Protein AF-A0A971JIW9-F1 (afdb_monomer)

Secondary structure (DSSP, 8-state):
--SEEEEEE--SSS--EEEEEETTEEEEEEEETTTTEEEEEEEETTT-TT---GGGGSHHHHHHH-----TTSS--TT-GGGHHHHHHHHHHHHHHHHHTT-TT----

Foldseek 3Di:
DDQKDWDADPDDFDDAKIWMDGDQKIKIWGQDDVRPDTDIFIDRCVQQVPLDAPVCCDPVNCVVPVDDHDPRNHGCLPPPVCVVVNVVRVVVRLVVCVVVVPPPRDDD

Solvent-accessible surface area (backbone atoms only — not comparable to full-atom values): 6278 Å² total; per-residue (Å²): 134,79,71,64,49,81,49,79,47,80,69,98,56,56,42,37,41,40,34,35,34,49,82,53,35,36,39,35,40,39,27,34,69,72,56,76,43,75,48,69,39,27,34,49,40,81,81,22,72,80,67,38,38,68,74,58,64,34,66,73,49,21,68,74,68,70,54,79,72,54,94,79,30,24,63,40,56,86,39,76,93,39,45,68,62,48,52,55,49,53,53,50,42,53,51,51,33,60,75,66,65,42,92,81,54,84,83,128

pLDDT: mean 85.94, std 14.56, range [48.69, 98.25]

Nearest PDB structures (foldseek):
  6j9f-assembly1_J  TM=4.535E-01  e=4.897E-01  Xipdecavirus Xp10
  6j9e-assembly1_J  TM=4.521E-01  e=8.636E-01  Xipdecavirus Xp10
  2mc6-assembly1_A  TM=5.003E-01  e=1.840E+00  Xipdecavirus Xp10

Structure (mmCIF, N/CA/C/O backbone):
data_AF-A0A971JIW9-F1
#
_entry.id   AF-A0A971JIW9-F1
#
loop_
_atom_site.group_PDB
_atom_site.id
_atom_site.type_symbol
_atom_site.label_atom_id
_atom_site.label_alt_id
_atom_site.label_comp_id
_atom_site.label_asym_id
_atom_site.label_entity_id
_atom_site.label_seq_id
_atom_site.pdbx_PDB_ins_code
_atom_site.Cartn_x
_atom_site.Cartn_y
_atom_site.Cartn_z
_atom_site.occupancy
_atom_site.B_iso_or_equiv
_atom_site.auth_seq_id
_atom_site.auth_comp_id
_atom_site.auth_asym_id
_atom_site.auth_atom_id
_atom_site.pdbx_PDB_model_num
ATOM 1 N N . MET A 1 1 ? -17.913 -4.047 -14.312 1.00 49.56 1 MET A N 1
ATOM 2 C CA . MET A 1 1 ? -16.870 -3.543 -13.385 1.00 49.56 1 MET A CA 1
ATOM 3 C C . MET A 1 1 ? -15.517 -3.933 -13.976 1.00 49.56 1 MET A C 1
ATOM 5 O O . MET A 1 1 ? -15.452 -5.018 -14.537 1.00 49.56 1 MET A O 1
ATOM 9 N N . ARG A 1 2 ? -14.495 -3.063 -13.986 1.00 57.62 2 ARG A N 1
ATOM 10 C CA . ARG A 1 2 ? -13.184 -3.393 -14.593 1.00 57.62 2 ARG A CA 1
ATOM 11 C C . ARG A 1 2 ? -12.423 -4.374 -13.694 1.00 57.62 2 ARG A C 1
ATOM 13 O O . ARG A 1 2 ? -12.445 -4.198 -12.482 1.00 57.62 2 ARG A O 1
ATOM 20 N N . GLU A 1 3 ? -11.764 -5.369 -14.287 1.00 69.50 3 GLU A N 1
ATOM 21 C CA . GLU A 1 3 ? -10.970 -6.376 -13.560 1.00 69.50 3 GLU A CA 1
ATOM 22 C C . GLU A 1 3 ? -9.698 -5.773 -12.930 1.00 69.50 3 GLU A C 1
ATOM 24 O O . GLU A 1 3 ? -9.290 -6.184 -11.843 1.00 69.5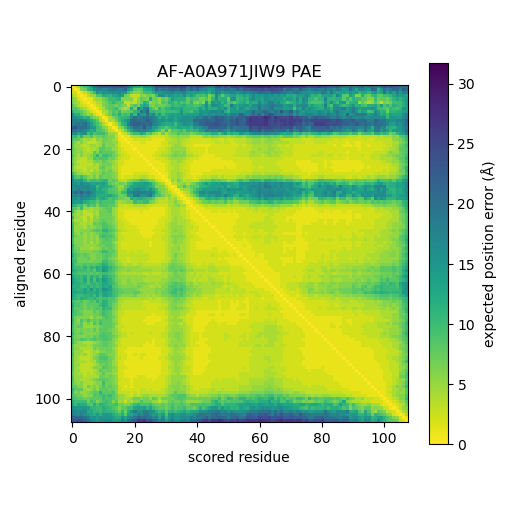0 3 GLU A O 1
ATOM 29 N N . VAL A 1 4 ? -9.113 -4.760 -13.586 1.00 71.88 4 VAL A N 1
ATOM 30 C CA . VAL A 1 4 ? -7.904 -4.046 -13.149 1.00 71.88 4 VAL A CA 1
ATOM 31 C C . VAL A 1 4 ? -8.113 -2.530 -13.224 1.00 71.88 4 VAL A C 1
ATOM 33 O O . VAL A 1 4 ? -8.724 -2.019 -14.169 1.00 71.88 4 VAL A O 1
ATOM 36 N N . LEU A 1 5 ? -7.601 -1.805 -12.226 1.00 80.31 5 LEU A N 1
ATOM 37 C CA . LEU A 1 5 ? -7.516 -0.341 -12.212 1.00 80.31 5 LEU A CA 1
ATOM 38 C C . LEU A 1 5 ? -6.052 0.089 -12.075 1.00 80.31 5 LEU A C 1
ATOM 40 O O . LEU A 1 5 ? -5.370 -0.397 -11.178 1.00 80.31 5 LEU A O 1
ATOM 44 N N . TYR A 1 6 ? -5.614 1.024 -12.920 1.00 74.94 6 TYR A N 1
ATOM 45 C CA . TYR A 1 6 ? -4.296 1.662 -12.864 1.00 74.94 6 TYR A CA 1
ATOM 46 C C . TYR A 1 6 ? -4.436 3.133 -12.460 1.00 74.94 6 TYR A C 1
ATOM 48 O O . TYR A 1 6 ? -5.288 3.841 -13.003 1.00 74.94 6 TYR A O 1
ATOM 56 N N . GLY A 1 7 ? -3.605 3.590 -11.524 1.00 73.25 7 GLY A N 1
ATOM 57 C CA . GLY A 1 7 ? -3.534 4.984 -11.096 1.00 73.25 7 GLY A CA 1
ATOM 58 C C . GLY A 1 7 ? -2.105 5.514 -11.148 1.00 73.25 7 GLY A C 1
ATOM 59 O O . GLY A 1 7 ? -1.163 4.844 -10.728 1.00 73.25 7 GLY A O 1
ATOM 60 N N . ALA A 1 8 ? -1.949 6.737 -11.647 1.00 68.50 8 ALA A N 1
ATOM 61 C CA . ALA A 1 8 ? -0.674 7.433 -11.723 1.00 68.50 8 ALA A CA 1
ATOM 62 C C . ALA A 1 8 ? -0.829 8.859 -11.190 1.00 68.50 8 ALA A C 1
ATOM 64 O O . ALA A 1 8 ? -1.724 9.589 -11.612 1.00 68.50 8 ALA A O 1
ATOM 65 N N . TYR A 1 9 ? 0.058 9.261 -10.282 1.00 69.31 9 TYR A N 1
ATOM 66 C CA . TYR A 1 9 ? 0.161 10.637 -9.803 1.00 69.31 9 TYR A CA 1
ATOM 67 C C . TYR A 1 9 ? 1.612 11.113 -9.880 1.00 69.31 9 TYR A C 1
ATOM 69 O O . TYR A 1 9 ? 2.518 10.394 -9.464 1.00 69.31 9 TYR A O 1
ATOM 77 N N . CYS A 1 10 ? 1.836 12.318 -10.405 1.00 57.81 10 CYS A N 1
ATOM 78 C CA . CYS A 1 10 ? 3.154 12.938 -10.559 1.00 57.81 10 CYS A CA 1
ATOM 79 C C . CYS A 1 10 ? 3.072 14.405 -10.104 1.00 57.81 10 CYS A C 1
ATOM 81 O O . CYS A 1 10 ? 2.606 15.249 -10.864 1.00 57.81 10 CYS A O 1
ATOM 83 N N . GLY A 1 11 ? 3.502 14.713 -8.877 1.00 48.69 11 GLY A N 1
ATOM 84 C CA . GLY A 1 11 ? 3.535 16.081 -8.348 1.00 48.69 11 GLY A CA 1
ATOM 85 C C . GLY A 1 11 ? 4.960 16.541 -8.027 1.00 48.69 11 GLY A C 1
ATOM 86 O O . GLY A 1 11 ? 5.693 15.819 -7.363 1.00 48.69 11 GLY A O 1
ATOM 87 N N . GLY A 1 12 ? 5.329 17.750 -8.468 1.00 58.47 12 GLY A N 1
ATOM 88 C CA . GLY A 1 12 ? 6.546 18.471 -8.062 1.00 58.47 12 GLY A CA 1
ATOM 89 C C . GLY A 1 12 ? 7.860 17.886 -8.592 1.00 58.47 12 GLY A C 1
ATOM 90 O O . GLY A 1 12 ? 8.294 18.214 -9.695 1.00 58.47 12 GLY A O 1
ATOM 91 N N . THR A 1 13 ? 8.509 17.048 -7.789 1.00 49.09 13 THR A N 1
ATOM 92 C CA . THR A 1 13 ? 9.792 16.398 -8.078 1.00 49.09 13 THR A CA 1
ATOM 93 C C . THR A 1 13 ? 9.549 14.943 -8.473 1.00 49.09 13 THR A C 1
ATOM 95 O O . THR A 1 13 ? 8.965 14.168 -7.727 1.00 49.09 13 THR A O 1
ATOM 98 N N . LYS A 1 14 ? 9.966 14.566 -9.682 1.00 53.50 14 LYS A N 1
ATOM 99 C CA . LYS A 1 14 ? 9.853 13.193 -10.213 1.00 53.50 14 LYS A CA 1
ATOM 100 C C . LYS A 1 14 ? 10.670 12.203 -9.348 1.00 53.50 14 LYS A C 1
ATOM 102 O O . LYS A 1 14 ? 11.680 12.638 -8.795 1.00 53.50 14 LYS A O 1
ATOM 107 N N . PRO A 1 15 ? 10.359 10.889 -9.306 1.00 62.00 15 PRO A N 1
ATOM 108 C CA . PRO A 1 15 ? 9.196 10.185 -9.859 1.00 62.00 15 PRO A CA 1
ATOM 109 C C . PRO A 1 15 ? 7.975 10.260 -8.919 1.00 62.00 15 PRO A C 1
ATOM 111 O O . PRO A 1 15 ? 7.980 10.982 -7.926 1.00 62.00 15 PRO A O 1
ATOM 114 N N . GLY A 1 16 ? 6.874 9.610 -9.295 1.00 74.25 16 GLY A N 1
ATOM 115 C CA . GLY A 1 16 ? 5.569 9.770 -8.650 1.00 74.25 16 GLY A CA 1
ATOM 116 C C . GLY A 1 16 ? 5.050 8.525 -7.930 1.00 74.25 16 GLY A C 1
ATOM 117 O O . GLY A 1 16 ? 5.783 7.603 -7.588 1.00 74.25 16 GLY A O 1
ATOM 118 N N . MET A 1 17 ? 3.736 8.495 -7.726 1.00 84.81 17 MET A N 1
ATOM 119 C CA . MET A 1 17 ? 3.017 7.339 -7.199 1.00 84.81 17 MET A CA 1
ATOM 120 C C . MET A 1 17 ? 2.417 6.541 -8.357 1.00 84.81 17 MET A C 1
ATOM 122 O O . MET A 1 17 ? 1.873 7.122 -9.308 1.00 84.81 17 MET A O 1
ATOM 126 N N . ARG A 1 18 ? 2.498 5.215 -8.270 1.00 89.19 18 ARG A N 1
ATOM 127 C CA . ARG A 1 18 ? 1.853 4.271 -9.182 1.00 89.19 18 ARG A CA 1
ATOM 128 C C . ARG A 1 18 ? 1.085 3.236 -8.397 1.00 89.19 18 ARG A C 1
ATOM 130 O O . ARG A 1 18 ? 1.566 2.764 -7.374 1.00 89.19 18 ARG A O 1
ATOM 137 N N . CYS A 1 19 ? -0.100 2.877 -8.864 1.00 92.88 19 CYS A N 1
ATOM 138 C CA . CYS A 1 19 ? -0.870 1.831 -8.222 1.00 92.88 19 CYS A CA 1
ATOM 139 C C . CYS A 1 19 ? -1.603 0.957 -9.226 1.00 92.88 19 CYS A C 1
ATOM 141 O O . CYS A 1 19 ? -2.030 1.409 -10.290 1.00 92.88 19 CYS A O 1
ATOM 143 N N . VAL A 1 20 ? -1.776 -0.299 -8.831 1.00 95.19 20 VAL A N 1
ATOM 144 C CA . VAL A 1 20 ? -2.697 -1.232 -9.467 1.00 95.19 20 VAL A CA 1
ATOM 145 C C . VAL A 1 20 ? -3.628 -1.811 -8.424 1.00 95.19 20 VAL A C 1
ATOM 147 O O . VAL A 1 20 ? -3.245 -2.050 -7.279 1.00 95.19 20 VAL A O 1
ATOM 150 N N . LYS A 1 21 ? -4.860 -2.066 -8.841 1.00 95.00 21 LYS A N 1
ATOM 151 C CA . LYS A 1 21 ? -5.825 -2.855 -8.084 1.00 95.00 21 LYS A CA 1
ATOM 152 C C . LYS A 1 21 ? -6.300 -4.012 -8.949 1.00 95.00 21 LYS A C 1
ATOM 154 O O . LYS A 1 21 ? -6.697 -3.776 -10.089 1.00 95.00 21 LYS A O 1
ATOM 159 N N . ARG A 1 22 ? -6.319 -5.222 -8.386 1.00 94.31 22 ARG A N 1
ATOM 160 C CA . ARG A 1 22 ? -6.919 -6.420 -8.988 1.00 94.31 22 ARG A CA 1
ATOM 161 C C . ARG A 1 22 ? -7.657 -7.219 -7.917 1.00 94.31 22 ARG A C 1
ATOM 163 O O . ARG A 1 22 ? -7.064 -7.618 -6.917 1.00 94.31 22 ARG A O 1
ATOM 170 N N . GLY A 1 23 ? -8.951 -7.452 -8.132 1.00 94.88 23 GLY A N 1
ATOM 171 C CA . GLY A 1 23 ? -9.821 -8.047 -7.114 1.00 94.88 23 GLY A CA 1
ATOM 172 C C . GLY A 1 23 ? -9.807 -7.231 -5.816 1.00 94.88 23 GLY A C 1
ATOM 173 O O . GLY A 1 23 ? -9.951 -6.004 -5.846 1.00 94.88 23 GLY A O 1
ATOM 174 N N . ASP A 1 24 ? -9.591 -7.918 -4.696 1.00 97.00 24 ASP A N 1
ATOM 175 C CA . ASP A 1 24 ? -9.492 -7.304 -3.369 1.00 97.00 24 ASP A CA 1
ATOM 176 C C . ASP A 1 24 ? -8.130 -6.660 -3.110 1.00 97.00 24 ASP A C 1
ATOM 178 O O . ASP A 1 24 ? -7.980 -5.942 -2.132 1.00 97.00 24 ASP A O 1
ATOM 182 N N . TRP A 1 25 ? -7.127 -6.875 -3.957 1.00 98.00 25 TRP A N 1
ATOM 183 C CA . TRP A 1 25 ? -5.774 -6.430 -3.658 1.00 98.00 25 TRP A CA 1
ATOM 184 C C . TRP A 1 25 ? -5.410 -5.138 -4.368 1.00 98.00 25 TRP A C 1
ATOM 186 O O . TRP A 1 25 ? -5.741 -4.926 -5.539 1.00 98.00 25 TRP A O 1
ATOM 196 N N . LYS A 1 26 ? -4.673 -4.288 -3.656 1.00 97.44 26 LYS A N 1
ATOM 197 C CA . LYS A 1 26 ? -4.105 -3.048 -4.177 1.00 97.44 26 LYS A CA 1
ATOM 198 C C . LYS A 1 26 ? -2.626 -2.966 -3.832 1.00 97.44 26 LYS A C 1
ATOM 200 O O . LYS A 1 26 ? -2.256 -3.119 -2.671 1.00 97.44 26 LYS A O 1
ATOM 205 N N . LEU A 1 27 ? -1.812 -2.679 -4.841 1.00 97.25 27 LEU A N 1
ATOM 206 C CA . LEU A 1 27 ? -0.395 -2.368 -4.705 1.00 97.25 27 LEU A CA 1
ATOM 207 C C . LEU A 1 27 ? -0.182 -0.891 -5.030 1.00 97.25 27 LEU A C 1
ATOM 209 O O . LEU A 1 27 ? -0.699 -0.398 -6.035 1.00 97.25 27 LEU A O 1
ATOM 213 N N . ILE A 1 28 ? 0.601 -0.202 -4.208 1.00 94.31 28 ILE A N 1
ATOM 214 C CA . ILE A 1 28 ? 1.046 1.168 -4.450 1.00 94.31 28 ILE A CA 1
ATOM 215 C C . ILE A 1 28 ? 2.569 1.196 -4.363 1.00 94.31 28 ILE A C 1
ATOM 217 O O . ILE A 1 28 ? 3.146 0.757 -3.372 1.00 94.31 28 ILE A O 1
ATOM 221 N N . GLN A 1 29 ? 3.219 1.728 -5.390 1.00 91.44 29 GLN A N 1
ATOM 222 C CA . GLN A 1 29 ? 4.639 2.036 -5.380 1.00 91.44 29 GLN A CA 1
ATOM 223 C C . GLN A 1 29 ? 4.830 3.547 -5.378 1.00 91.44 29 GLN A C 1
ATOM 225 O O . GLN A 1 29 ? 4.262 4.277 -6.196 1.00 91.44 29 GLN A O 1
ATOM 230 N N . TYR A 1 30 ? 5.640 3.999 -4.433 1.00 86.38 30 TYR A N 1
ATOM 231 C CA . TYR A 1 30 ? 6.118 5.363 -4.330 1.00 86.38 30 TYR A CA 1
ATOM 232 C C . TYR A 1 30 ? 7.570 5.355 -4.750 1.00 86.38 30 TYR A C 1
ATOM 234 O O . TYR A 1 30 ? 8.381 4.634 -4.167 1.00 86.38 30 TYR A O 1
ATOM 242 N N . ASP A 1 31 ? 7.877 6.171 -5.738 1.00 76.62 31 ASP A N 1
ATOM 243 C CA . ASP A 1 31 ? 9.234 6.410 -6.181 1.00 76.62 31 ASP A CA 1
ATOM 244 C C . ASP A 1 31 ? 9.413 7.919 -6.122 1.00 76.62 31 ASP A C 1
ATOM 246 O O . ASP A 1 31 ? 9.079 8.598 -7.075 1.00 76.62 31 ASP A O 1
ATOM 250 N N . VAL A 1 32 ? 9.772 8.468 -4.961 1.00 68.06 32 VAL A N 1
ATOM 251 C CA . VAL A 1 32 ? 9.816 9.926 -4.729 1.00 68.06 32 VAL A CA 1
ATOM 252 C C . VAL A 1 32 ? 11.255 10.395 -4.531 1.00 68.06 32 VAL A C 1
ATOM 254 O O . VAL A 1 32 ? 12.146 9.588 -4.260 1.00 68.06 32 VAL A O 1
ATOM 257 N N . LEU A 1 33 ? 11.489 11.707 -4.670 1.00 60.03 33 LEU A N 1
ATOM 258 C CA . LEU A 1 33 ? 12.808 12.339 -4.505 1.00 60.03 33 LEU A CA 1
ATOM 259 C C . LEU A 1 33 ? 13.866 11.779 -5.478 1.00 60.03 33 LEU A C 1
ATOM 261 O O . LEU A 1 33 ? 14.896 11.263 -5.044 1.00 60.03 33 LEU A O 1
ATOM 265 N N . GLU A 1 34 ? 13.598 11.824 -6.787 1.00 62.47 34 GLU A N 1
ATOM 266 C CA . GLU A 1 34 ? 14.517 11.327 -7.832 1.00 62.47 34 GLU A CA 1
ATOM 267 C C . GLU A 1 34 ? 14.910 9.846 -7.662 1.00 62.47 34 GLU A C 1
ATOM 269 O O . GLU A 1 34 ? 15.960 9.392 -8.106 1.00 62.47 34 GLU A O 1
ATOM 274 N N . GLY A 1 35 ? 14.034 9.075 -7.015 1.00 61.00 35 GLY A N 1
ATOM 275 C CA . GLY A 1 35 ? 14.189 7.646 -6.779 1.00 61.00 35 GLY A CA 1
ATOM 276 C C . GLY A 1 35 ? 15.053 7.256 -5.589 1.00 61.00 35 GLY A C 1
ATOM 277 O O . GLY A 1 35 ? 15.371 6.078 -5.416 1.00 61.00 35 GLY A O 1
ATOM 278 N N . SER A 1 36 ? 15.383 8.223 -4.732 1.00 62.53 36 SER A N 1
ATOM 279 C CA . SER A 1 36 ? 16.043 7.967 -3.449 1.00 62.53 36 SER A CA 1
ATOM 280 C C . SER A 1 36 ? 15.125 7.297 -2.422 1.00 62.53 36 SER A C 1
ATOM 282 O O . SER A 1 36 ? 15.608 6.594 -1.534 1.00 62.53 36 SER A O 1
ATOM 284 N N . VAL A 1 37 ? 13.802 7.453 -2.550 1.00 70.00 37 VAL A N 1
ATOM 285 C CA . VAL A 1 37 ? 12.830 6.787 -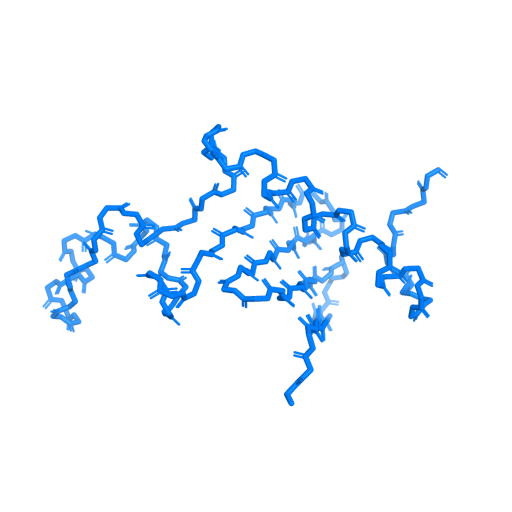1.679 1.00 70.00 37 VAL A CA 1
ATOM 286 C C . VAL A 1 37 ? 11.920 5.899 -2.511 1.00 70.00 37 VAL A C 1
ATOM 288 O O . VAL A 1 37 ? 11.011 6.375 -3.188 1.00 70.00 37 VAL A O 1
ATOM 291 N N . ARG A 1 38 ? 12.144 4.587 -2.384 1.00 82.06 38 ARG A N 1
ATOM 292 C CA . ARG A 1 38 ? 11.269 3.541 -2.914 1.00 82.06 38 ARG A CA 1
ATOM 293 C C . ARG A 1 38 ? 10.489 2.906 -1.778 1.00 82.06 38 ARG A C 1
ATOM 295 O O . ARG A 1 38 ? 11.073 2.308 -0.874 1.00 82.06 38 ARG A O 1
ATOM 302 N N . ARG A 1 39 ? 9.166 3.037 -1.812 1.00 89.38 39 ARG A N 1
ATOM 303 C CA . ARG A 1 39 ? 8.268 2.380 -0.855 1.00 89.38 39 ARG A CA 1
ATOM 304 C C . ARG A 1 39 ? 7.205 1.605 -1.603 1.00 89.38 39 ARG A C 1
ATOM 306 O O . ARG A 1 39 ? 6.625 2.110 -2.558 1.00 89.38 39 ARG A O 1
ATOM 313 N N . THR A 1 40 ? 6.942 0.397 -1.127 1.00 93.56 40 THR A N 1
ATOM 314 C CA . THR A 1 40 ? 5.849 -0.435 -1.617 1.00 93.56 40 THR A CA 1
ATOM 315 C C . THR A 1 40 ? 4.824 -0.577 -0.508 1.00 93.56 40 THR A C 1
ATOM 317 O O . THR A 1 40 ? 5.178 -0.822 0.647 1.00 93.56 40 THR A O 1
ATOM 320 N N . GLN A 1 41 ? 3.560 -0.400 -0.864 1.00 96.69 41 GLN A N 1
ATOM 321 C CA . GLN A 1 41 ? 2.430 -0.685 -0.003 1.00 96.69 41 GLN A CA 1
ATOM 322 C C . GLN A 1 41 ? 1.534 -1.732 -0.654 1.00 96.69 41 GLN A C 1
ATOM 324 O O . GLN A 1 41 ? 1.269 -1.664 -1.856 1.00 96.69 41 GLN A O 1
ATOM 329 N N . LEU A 1 42 ? 1.076 -2.692 0.143 1.00 98.06 42 LEU A N 1
ATOM 330 C CA . LEU A 1 42 ? 0.164 -3.748 -0.275 1.00 98.06 42 LEU A CA 1
ATOM 331 C C . LEU A 1 42 ? -1.003 -3.819 0.705 1.00 98.06 42 LEU A C 1
ATOM 333 O O . LEU A 1 42 ? -0.790 -3.949 1.910 1.00 98.06 42 LEU A O 1
ATOM 337 N N . PHE A 1 43 ? -2.223 -3.784 0.176 1.00 98.25 43 PHE A N 1
ATOM 338 C CA . PHE A 1 43 ? -3.447 -3.849 0.968 1.00 98.25 43 PHE A CA 1
ATOM 339 C C . PHE A 1 43 ? -4.417 -4.882 0.406 1.00 98.25 43 PHE A C 1
ATOM 341 O O . PHE A 1 43 ? -4.644 -4.941 -0.805 1.00 98.25 43 PHE A O 1
ATOM 348 N N . ASN A 1 44 ? -5.045 -5.636 1.306 1.00 97.62 44 ASN A N 1
ATOM 349 C CA . ASN A 1 44 ? -6.276 -6.358 1.023 1.00 97.62 44 ASN A CA 1
ATOM 350 C C . ASN A 1 44 ? -7.456 -5.437 1.349 1.00 97.62 44 ASN A C 1
ATOM 352 O O . ASN A 1 44 ? -7.747 -5.203 2.512 1.00 97.62 44 ASN A O 1
ATOM 356 N N . LEU A 1 45 ? -8.136 -4.903 0.344 1.00 96.81 45 LEU A N 1
ATOM 357 C CA . LEU A 1 45 ? -9.229 -3.940 0.482 1.00 96.81 45 LEU A CA 1
ATOM 358 C C . LEU A 1 45 ? -10.523 -4.547 1.037 1.00 96.81 45 LEU A C 1
ATOM 360 O O . LEU A 1 45 ? -11.376 -3.797 1.505 1.00 96.81 45 LEU A O 1
ATOM 364 N N . ARG A 1 46 ? -10.695 -5.876 1.001 1.00 96.62 46 ARG A N 1
ATOM 365 C CA . ARG A 1 46 ? -11.830 -6.536 1.669 1.00 96.62 46 ARG A CA 1
ATOM 366 C C . ARG A 1 46 ? -11.664 -6.494 3.186 1.00 96.62 46 ARG A C 1
ATOM 368 O O . ARG A 1 46 ? -12.647 -6.348 3.904 1.00 96.62 46 ARG A O 1
ATOM 375 N N . GLU A 1 47 ? -10.428 -6.608 3.660 1.00 96.56 47 GLU A N 1
ATOM 376 C CA . GLU A 1 47 ? -10.096 -6.668 5.088 1.00 96.56 47 GLU A CA 1
ATOM 377 C C . GLU A 1 47 ? -9.627 -5.312 5.639 1.00 96.56 47 GLU A C 1
ATOM 379 O O . GLU A 1 47 ? -9.906 -4.967 6.783 1.00 96.56 47 GLU A O 1
ATOM 384 N N . ASN A 1 48 ? -8.997 -4.489 4.803 1.00 97.38 48 ASN A N 1
ATOM 385 C CA . ASN A 1 48 ? -8.499 -3.146 5.087 1.00 97.38 48 ASN A CA 1
ATOM 386 C C . ASN A 1 48 ? -9.012 -2.134 4.037 1.00 97.38 48 ASN A C 1
ATOM 388 O O . ASN A 1 48 ? -8.233 -1.619 3.229 1.00 97.38 48 ASN A O 1
ATOM 392 N N . PRO A 1 49 ? -10.327 -1.835 4.015 1.00 95.75 49 PRO A N 1
ATOM 393 C CA . PRO A 1 49 ? -10.937 -0.966 3.001 1.00 95.75 49 PRO A CA 1
ATOM 394 C C . PRO A 1 49 ? -10.487 0.497 3.083 1.00 95.75 49 PRO A C 1
ATOM 396 O O . PRO A 1 49 ? -10.668 1.244 2.125 1.00 95.75 49 PRO A O 1
ATOM 399 N N . LEU A 1 50 ? -9.926 0.908 4.223 1.00 94.88 50 LEU A N 1
ATOM 400 C CA . LEU A 1 50 ? -9.436 2.264 4.468 1.00 94.88 50 LEU A CA 1
ATOM 401 C C . LEU A 1 50 ? -7.928 2.402 4.223 1.00 94.88 50 LEU A C 1
ATOM 403 O O . LEU A 1 50 ? -7.386 3.473 4.475 1.00 94.88 50 LEU A O 1
ATOM 407 N N . GLU A 1 51 ? -7.263 1.340 3.748 1.00 96.06 51 GLU A N 1
ATOM 408 C CA . GLU A 1 51 ? -5.823 1.344 3.448 1.00 96.06 51 GLU A CA 1
ATOM 409 C C . GLU A 1 51 ? -4.989 1.794 4.662 1.00 96.06 51 GLU A C 1
ATOM 411 O O . GLU A 1 51 ? -3.998 2.514 4.540 1.00 96.06 51 GLU A O 1
ATOM 416 N N . LEU A 1 52 ? -5.419 1.378 5.861 1.00 96.38 52 LEU A N 1
ATOM 417 C CA . LEU A 1 52 ? -4.775 1.739 7.117 1.00 96.38 52 LEU A CA 1
ATOM 418 C C . LEU A 1 52 ? -3.331 1.242 7.133 1.00 96.38 52 LEU A C 1
ATOM 420 O O . LEU A 1 52 ? -3.019 0.161 6.635 1.00 96.38 52 LEU A O 1
ATOM 424 N N . LEU A 1 53 ? -2.477 2.056 7.738 1.00 96.25 53 LEU A N 1
ATOM 425 C CA . LEU A 1 53 ? -1.064 1.807 8.019 1.00 96.25 53 LEU A CA 1
ATOM 426 C C . LEU A 1 53 ? -0.836 1.581 9.518 1.00 96.25 53 LEU A C 1
ATOM 428 O O . LEU A 1 53 ? -1.710 1.899 10.323 1.00 96.25 53 LEU A O 1
ATOM 432 N N . GLU A 1 54 ? 0.356 1.112 9.886 1.00 95.38 54 GLU A N 1
ATOM 433 C CA . GLU A 1 54 ? 0.758 0.866 11.280 1.00 95.38 54 GLU A CA 1
ATOM 434 C C . GLU A 1 54 ? 0.574 2.114 12.165 1.00 95.38 54 GLU A C 1
ATOM 436 O O . GLU A 1 54 ? 0.119 2.020 13.300 1.00 95.38 54 GLU A O 1
ATOM 441 N N . GLU A 1 55 ? 0.810 3.311 11.624 1.00 94.31 55 GLU A N 1
ATOM 442 C CA . GLU A 1 55 ? 0.647 4.586 12.330 1.00 94.31 55 GLU A CA 1
ATOM 443 C C . GLU A 1 55 ? -0.795 4.829 12.809 1.00 94.31 55 GLU A C 1
ATOM 445 O O . GLU A 1 55 ? -1.009 5.537 13.793 1.00 94.31 55 GLU A O 1
ATOM 450 N N . HIS A 1 56 ? -1.791 4.215 12.164 1.00 95.56 56 HIS A N 1
ATOM 451 C CA . HIS A 1 56 ? -3.195 4.325 12.570 1.00 95.56 56 HIS A CA 1
ATOM 452 C C . HIS A 1 56 ? -3.527 3.486 13.809 1.00 95.56 56 HIS A C 1
ATOM 454 O O . HIS A 1 56 ? -4.576 3.688 14.414 1.00 95.56 56 HIS A O 1
ATOM 460 N N . HIS A 1 57 ? -2.645 2.563 14.204 1.00 96.00 57 HIS A N 1
ATOM 461 C CA . HIS A 1 57 ? -2.793 1.761 15.421 1.00 96.00 57 HIS A CA 1
ATOM 462 C C . HIS A 1 57 ? -2.296 2.502 16.665 1.00 96.00 57 HIS A C 1
ATOM 464 O O . HIS A 1 57 ? -2.526 2.043 17.782 1.00 96.00 57 HIS A O 1
ATOM 470 N N . ALA A 1 58 ? -1.629 3.650 16.499 1.00 96.31 58 ALA A N 1
ATOM 471 C CA . ALA A 1 58 ? -1.121 4.433 17.615 1.00 96.31 58 ALA A CA 1
ATOM 472 C C . ALA A 1 58 ? -2.254 4.840 18.573 1.00 96.31 58 ALA A C 1
ATOM 474 O O . ALA A 1 58 ? -3.316 5.303 18.149 1.00 96.31 58 ALA A O 1
ATOM 475 N N . GLU A 1 59 ? -2.011 4.725 19.881 1.00 94.81 59 GLU A N 1
ATOM 476 C CA . GLU A 1 59 ? -3.011 5.020 20.918 1.00 94.81 59 GLU A CA 1
ATOM 477 C C . GLU A 1 59 ? -3.578 6.439 20.779 1.00 94.81 59 GLU A C 1
ATOM 479 O O . GLU A 1 59 ? -4.788 6.633 20.813 1.00 94.81 59 GLU A O 1
ATOM 484 N N . ALA A 1 60 ? -2.723 7.429 20.513 1.00 95.31 60 ALA A N 1
ATOM 485 C CA . ALA A 1 60 ? -3.161 8.803 20.288 1.00 95.31 60 ALA A CA 1
ATOM 486 C C . ALA A 1 60 ? -4.122 8.931 19.088 1.00 95.31 60 ALA A C 1
ATOM 488 O O . ALA A 1 60 ? -5.095 9.679 19.151 1.00 95.31 60 ALA A O 1
ATOM 489 N N . VAL A 1 61 ? -3.884 8.185 18.005 1.00 94.00 61 VAL A N 1
ATOM 490 C CA . VAL A 1 61 ? -4.730 8.218 16.802 1.00 94.00 61 VAL A CA 1
ATOM 491 C C . VAL A 1 61 ? -6.055 7.507 17.057 1.00 94.00 61 VAL A C 1
ATOM 493 O O . VAL A 1 61 ? -7.114 8.046 16.736 1.00 94.00 61 VAL A O 1
ATOM 496 N N . THR A 1 62 ? -6.024 6.327 17.675 1.00 95.31 62 THR A N 1
ATOM 497 C CA . THR A 1 62 ? -7.235 5.560 18.009 1.00 95.31 62 THR A CA 1
ATOM 498 C C . THR A 1 62 ? -8.101 6.283 19.044 1.00 95.31 62 THR A C 1
ATOM 500 O O . THR A 1 62 ? -9.322 6.307 18.900 1.00 95.31 62 THR A O 1
ATOM 503 N N . ALA A 1 63 ? -7.498 6.970 20.019 1.00 95.19 63 ALA A N 1
ATOM 504 C CA . ALA A 1 63 ? -8.210 7.801 20.989 1.00 95.19 63 ALA A CA 1
ATOM 505 C C . ALA A 1 63 ? -8.908 9.006 20.336 1.00 95.19 63 ALA A C 1
ATOM 507 O O . ALA A 1 63 ? -10.044 9.318 20.688 1.00 95.19 63 ALA A O 1
ATOM 508 N N . LEU A 1 64 ? -8.258 9.665 19.369 1.00 95.12 64 LEU A N 1
ATOM 509 C CA . LEU A 1 64 ? -8.826 10.823 18.668 1.00 95.12 64 LEU A CA 1
ATOM 510 C C . LEU A 1 64 ? -9.896 10.441 17.640 1.00 95.12 64 LEU A C 1
ATOM 512 O O . LEU A 1 64 ? -10.874 11.162 17.465 1.00 95.12 64 LEU A O 1
ATOM 516 N N . THR A 1 65 ? -9.703 9.327 16.934 1.00 91.38 65 THR A N 1
ATOM 517 C CA . THR A 1 65 ? -10.573 8.915 15.818 1.00 91.38 65 THR A CA 1
ATOM 518 C C . THR A 1 65 ? -11.657 7.923 16.231 1.00 91.38 65 THR A C 1
ATOM 520 O O . THR A 1 65 ? -12.588 7.682 15.466 1.00 91.38 65 THR A O 1
ATOM 523 N N . GLY A 1 66 ? -11.527 7.301 17.407 1.00 93.00 66 GLY A N 1
ATOM 524 C CA . GLY A 1 66 ? -12.358 6.176 17.838 1.00 93.00 66 GLY A CA 1
ATOM 525 C C . GLY A 1 66 ? -12.128 4.889 17.036 1.00 93.00 66 GLY A C 1
ATOM 526 O O . GLY A 1 66 ? -12.841 3.906 17.246 1.00 93.00 66 GLY A O 1
ATOM 527 N N . SER A 1 67 ? -11.163 4.875 16.110 1.00 91.06 67 SER A N 1
ATOM 528 C CA . SER A 1 67 ? -10.868 3.707 15.283 1.00 91.06 67 SER A CA 1
ATOM 529 C C . SER A 1 67 ? -10.214 2.595 16.104 1.00 91.06 67 SER A C 1
ATOM 531 O O . SER A 1 67 ? -9.460 2.843 17.044 1.00 91.06 67 SER A O 1
ATOM 533 N N . ARG A 1 68 ? -10.515 1.341 15.752 1.00 93.19 68 ARG A N 1
ATOM 534 C CA . ARG A 1 68 ? -9.876 0.148 16.327 1.00 93.19 68 ARG A CA 1
ATOM 535 C C . ARG A 1 68 ? -9.457 -0.785 15.195 1.00 93.19 68 ARG A C 1
ATOM 537 O O . ARG A 1 68 ? -10.214 -1.700 14.866 1.00 93.19 68 ARG A O 1
ATOM 544 N N . PRO A 1 69 ? -8.312 -0.514 14.551 1.00 95.75 69 PRO A N 1
ATOM 545 C CA . PRO A 1 69 ? -7.842 -1.334 13.448 1.00 95.75 69 PRO A CA 1
ATOM 546 C C . PRO A 1 69 ? -7.559 -2.770 13.910 1.00 95.75 69 PRO A C 1
ATOM 548 O O . PRO A 1 69 ? -7.043 -2.994 15.006 1.00 95.75 69 PRO A O 1
ATOM 551 N N . ALA A 1 70 ? -7.886 -3.756 13.079 1.00 96.19 70 ALA A N 1
ATOM 552 C CA . ALA A 1 70 ? -7.450 -5.131 13.300 1.00 96.19 70 ALA A CA 1
ATOM 553 C C . ALA A 1 70 ? -5.956 -5.279 12.943 1.00 96.19 70 ALA A C 1
ATOM 555 O O . ALA A 1 70 ? -5.483 -4.560 12.065 1.00 96.19 70 ALA A O 1
ATOM 556 N N . PRO A 1 71 ? -5.208 -6.243 13.519 1.00 95.31 71 PRO A N 1
ATOM 557 C CA . PRO A 1 71 ? -3.756 -6.354 13.309 1.00 95.31 71 PRO A CA 1
ATOM 558 C C . PRO A 1 71 ? -3.298 -6.451 11.843 1.00 95.31 71 PRO A C 1
ATOM 560 O O . PRO A 1 71 ? -2.197 -6.027 11.507 1.00 95.31 71 PRO A O 1
ATOM 563 N N . HIS A 1 72 ? -4.135 -6.997 10.956 1.00 93.12 72 HIS A N 1
ATOM 564 C CA . HIS A 1 72 ? -3.849 -7.119 9.522 1.00 93.12 72 HIS A CA 1
ATOM 565 C C . HIS A 1 72 ? -4.228 -5.865 8.710 1.00 93.12 72 HIS A C 1
ATOM 567 O O . HIS A 1 72 ? -3.889 -5.769 7.532 1.00 93.12 72 HIS A O 1
ATOM 573 N N . GLN A 1 73 ? -4.915 -4.886 9.311 1.00 97.06 73 GLN A N 1
ATOM 574 C CA . GLN A 1 73 ? -5.239 -3.602 8.685 1.00 97.06 73 GLN A CA 1
ATOM 575 C C . GLN A 1 73 ? -4.028 -2.665 8.736 1.00 97.06 73 GLN A C 1
ATOM 577 O O . GLN A 1 73 ? -3.995 -1.680 9.472 1.00 97.06 73 GLN A O 1
ATOM 582 N N . ARG A 1 74 ? -3.000 -3.036 7.974 1.00 97.31 74 ARG A N 1
ATOM 583 C CA . ARG A 1 74 ? -1.720 -2.337 7.839 1.00 97.31 74 ARG A CA 1
ATOM 584 C C . ARG A 1 74 ? -1.150 -2.540 6.433 1.00 97.31 74 ARG A C 1
ATOM 586 O O . ARG A 1 74 ? -1.752 -3.229 5.608 1.00 97.31 74 ARG A O 1
ATOM 593 N N . ASN A 1 75 ? 0.028 -1.977 6.170 1.00 97.88 75 ASN A N 1
ATOM 594 C CA . ASN A 1 75 ? 0.798 -2.308 4.973 1.00 97.88 75 ASN A CA 1
ATOM 595 C C . ASN A 1 75 ? 1.344 -3.747 5.065 1.00 97.88 75 ASN A C 1
ATOM 597 O O . ASN A 1 75 ? 2.112 -4.054 5.972 1.00 97.88 75 ASN A O 1
ATOM 601 N N . LEU A 1 76 ? 0.990 -4.598 4.101 1.00 97.75 76 LEU A N 1
ATOM 602 C CA . LEU A 1 76 ? 1.397 -6.006 4.033 1.00 97.75 76 LEU A CA 1
ATOM 603 C C . LEU A 1 76 ? 2.580 -6.262 3.083 1.00 97.75 76 LEU A C 1
ATOM 605 O O . LEU A 1 76 ? 2.918 -7.412 2.823 1.00 97.75 76 LEU A O 1
ATOM 609 N N . ALA A 1 77 ? 3.203 -5.219 2.523 1.00 96.75 77 ALA A N 1
ATOM 610 C CA . ALA A 1 77 ? 4.205 -5.372 1.464 1.00 96.75 77 ALA A CA 1
ATOM 611 C C . ALA A 1 77 ? 5.451 -6.161 1.896 1.00 96.75 77 ALA A C 1
ATOM 613 O O . ALA A 1 77 ? 6.047 -6.849 1.066 1.00 96.75 77 ALA A O 1
ATOM 614 N N . ASP A 1 78 ? 5.836 -6.065 3.167 1.00 95.44 78 ASP A N 1
ATOM 615 C CA . ASP A 1 78 ? 7.017 -6.740 3.718 1.00 95.44 78 ASP A CA 1
ATOM 616 C C . ASP A 1 78 ? 6.652 -8.006 4.517 1.00 95.44 78 ASP A C 1
ATOM 618 O O . ASP A 1 78 ? 7.518 -8.624 5.135 1.00 95.44 78 ASP A O 1
ATOM 622 N N . ASP A 1 79 ? 5.378 -8.416 4.493 1.00 96.25 79 ASP A N 1
ATOM 623 C CA . ASP A 1 79 ? 4.932 -9.663 5.110 1.00 96.25 79 ASP A CA 1
ATOM 624 C C . ASP A 1 79 ? 5.250 -10.854 4.181 1.00 96.25 79 ASP A C 1
ATOM 626 O O . ASP A 1 79 ? 4.720 -10.924 3.063 1.00 96.25 79 ASP A O 1
ATOM 630 N N . PRO A 1 80 ? 6.091 -11.81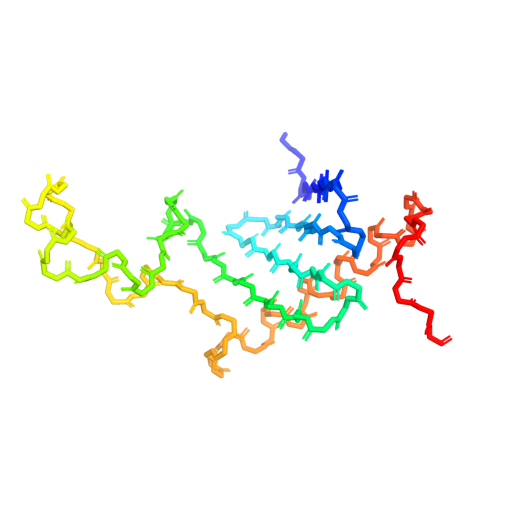9 4.607 1.00 96.81 80 PRO A N 1
ATOM 631 C CA . PRO A 1 80 ? 6.461 -12.959 3.772 1.00 96.81 80 PRO A CA 1
ATOM 632 C C . PRO A 1 80 ? 5.262 -13.833 3.380 1.00 96.81 80 PRO A C 1
ATOM 634 O O . PRO A 1 80 ? 5.305 -14.465 2.324 1.00 96.81 80 PRO A O 1
ATOM 637 N N . ALA A 1 81 ? 4.174 -13.839 4.161 1.00 96.81 81 ALA A N 1
ATOM 638 C CA . ALA A 1 81 ? 2.953 -14.570 3.818 1.00 96.81 81 ALA A CA 1
ATOM 639 C C . ALA A 1 81 ? 2.260 -14.016 2.559 1.00 96.81 81 ALA A C 1
ATOM 641 O O . ALA A 1 81 ? 1.466 -14.712 1.926 1.00 96.81 81 ALA A O 1
ATOM 642 N N . HIS A 1 82 ? 2.577 -12.779 2.168 1.00 96.88 82 HIS A N 1
ATOM 643 C CA . HIS A 1 82 ? 1.994 -12.097 1.014 1.00 96.88 82 HIS A CA 1
ATOM 644 C C . HIS A 1 82 ? 2.997 -11.854 -0.124 1.00 96.88 82 HIS A C 1
ATOM 646 O O . HIS A 1 82 ? 2.670 -11.158 -1.087 1.00 96.88 82 HIS A O 1
ATOM 652 N N . ALA A 1 83 ? 4.185 -12.469 -0.072 1.00 96.81 83 ALA A N 1
ATOM 653 C CA . ALA A 1 83 ? 5.238 -12.293 -1.075 1.00 96.81 83 ALA A CA 1
ATOM 654 C C . ALA A 1 83 ? 4.783 -12.646 -2.505 1.00 96.81 83 ALA A C 1
ATOM 656 O O . ALA A 1 83 ? 5.060 -11.903 -3.445 1.00 96.81 83 ALA A O 1
ATOM 657 N N . GLU A 1 84 ? 4.027 -13.735 -2.677 1.00 97.50 84 GLU A N 1
ATOM 658 C CA . GLU A 1 84 ? 3.494 -14.129 -3.990 1.00 97.50 84 GLU A CA 1
ATOM 659 C C . GLU A 1 84 ? 2.453 -13.125 -4.512 1.00 97.50 84 GLU A C 1
ATOM 661 O O . GLU A 1 84 ? 2.467 -12.741 -5.683 1.00 97.50 84 GLU A O 1
ATOM 666 N N . THR A 1 85 ? 1.583 -12.635 -3.624 1.00 97.25 85 THR A N 1
ATOM 667 C CA . THR A 1 85 ? 0.573 -11.623 -3.972 1.00 97.25 85 THR A CA 1
ATOM 668 C C . THR A 1 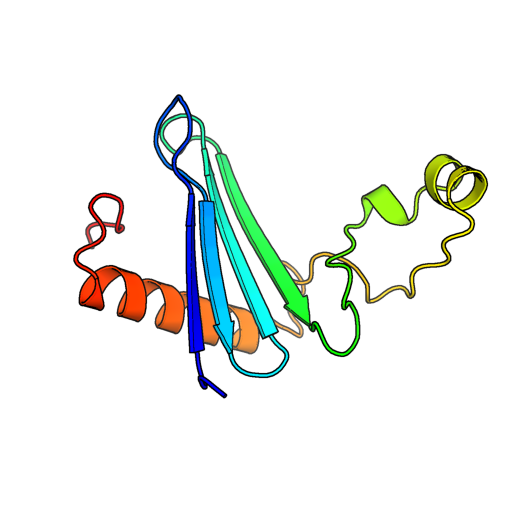85 ? 1.239 -10.316 -4.394 1.00 97.25 85 THR A C 1
ATOM 670 O O . THR A 1 85 ? 0.860 -9.723 -5.407 1.00 97.25 85 THR A O 1
ATOM 673 N N . ARG A 1 86 ? 2.271 -9.893 -3.653 1.00 97.31 86 ARG A N 1
ATOM 674 C CA . ARG A 1 86 ? 3.096 -8.735 -3.996 1.00 97.31 86 ARG A CA 1
ATOM 675 C C . ARG A 1 86 ? 3.722 -8.901 -5.378 1.00 97.31 86 ARG A C 1
ATOM 677 O O . ARG A 1 86 ? 3.493 -8.049 -6.231 1.00 97.31 86 ARG A O 1
ATOM 684 N N . ALA A 1 87 ? 4.432 -10.003 -5.621 1.00 96.31 87 ALA A N 1
ATOM 685 C CA . ALA A 1 87 ? 5.108 -10.251 -6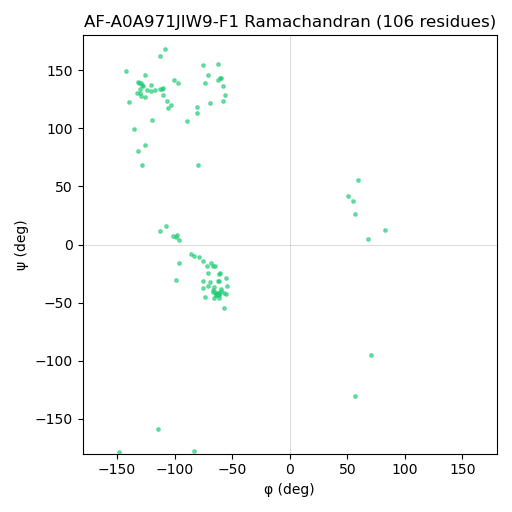.894 1.00 96.31 87 ALA A CA 1
ATOM 686 C C . ALA A 1 87 ? 4.128 -10.269 -8.082 1.00 96.31 87 ALA A C 1
ATOM 688 O O . ALA A 1 87 ? 4.411 -9.695 -9.135 1.00 96.31 87 ALA A O 1
ATOM 689 N N . SER A 1 88 ? 2.943 -10.866 -7.908 1.00 96.94 88 SER A N 1
ATOM 690 C CA . SER A 1 88 ? 1.900 -10.885 -8.940 1.00 96.94 88 SER A CA 1
ATOM 691 C C . SER A 1 88 ? 1.415 -9.477 -9.308 1.00 96.94 88 SER A C 1
ATOM 693 O O . SER A 1 88 ? 1.278 -9.156 -10.491 1.00 96.94 88 SER A O 1
ATOM 695 N N . LEU A 1 89 ? 1.187 -8.611 -8.316 1.00 96.56 89 LEU A N 1
ATOM 696 C CA . LEU A 1 89 ? 0.757 -7.234 -8.565 1.00 96.56 89 LEU A CA 1
ATOM 697 C C . LEU A 1 89 ? 1.889 -6.340 -9.069 1.00 96.56 89 LEU A C 1
ATOM 699 O O . LEU A 1 89 ? 1.623 -5.434 -9.853 1.00 96.56 89 LEU A O 1
ATOM 703 N N . GLU A 1 90 ? 3.136 -6.585 -8.668 1.00 95.00 90 GLU A N 1
ATOM 704 C CA . GLU A 1 90 ? 4.307 -5.887 -9.210 1.00 95.00 90 GLU A CA 1
ATOM 705 C C . GLU A 1 90 ? 4.478 -6.196 -10.704 1.00 95.00 90 GLU A C 1
ATOM 707 O O . GLU A 1 90 ? 4.657 -5.279 -11.507 1.00 95.00 90 GLU A O 1
ATOM 712 N N . ALA A 1 91 ? 4.324 -7.463 -11.099 1.00 94.75 91 ALA A N 1
ATOM 713 C CA . ALA A 1 91 ? 4.325 -7.861 -12.505 1.00 94.75 91 ALA A CA 1
ATOM 714 C C . ALA A 1 91 ? 3.161 -7.224 -13.285 1.00 94.75 91 ALA A C 1
ATOM 716 O O . ALA A 1 91 ? 3.356 -6.734 -14.399 1.00 94.75 91 ALA A O 1
ATOM 717 N N . LEU A 1 92 ? 1.962 -7.172 -12.692 1.00 94.56 92 LEU A N 1
ATOM 718 C CA . LEU A 1 92 ? 0.807 -6.496 -13.289 1.00 94.56 92 LEU A CA 1
ATOM 719 C C . LEU A 1 92 ? 1.050 -4.991 -13.459 1.00 94.56 92 LEU A C 1
ATOM 721 O O . LEU A 1 92 ? 0.720 -4.430 -14.502 1.00 94.56 92 LEU A O 1
ATOM 725 N N . LEU A 1 93 ? 1.636 -4.338 -12.455 1.00 92.19 93 LEU A N 1
ATOM 726 C CA . LEU A 1 93 ? 1.974 -2.921 -12.515 1.00 92.19 93 LEU A CA 1
ATOM 727 C C . LEU A 1 93 ? 2.968 -2.638 -13.644 1.00 92.19 93 LEU A C 1
ATOM 729 O O . LEU A 1 93 ? 2.737 -1.723 -14.431 1.00 92.19 93 LEU A O 1
ATOM 733 N N . ALA A 1 94 ? 4.019 -3.451 -13.763 1.00 90.06 94 ALA A N 1
ATOM 734 C CA . ALA A 1 94 ? 4.999 -3.331 -14.837 1.00 90.06 94 ALA A CA 1
ATOM 735 C C . ALA A 1 94 ? 4.359 -3.520 -16.226 1.00 90.06 94 ALA A C 1
ATOM 737 O O . ALA A 1 94 ? 4.630 -2.741 -17.143 1.00 90.06 94 ALA A O 1
ATOM 738 N N . ALA A 1 95 ? 3.464 -4.502 -16.374 1.00 90.19 95 ALA A N 1
ATOM 739 C CA . ALA A 1 95 ? 2.733 -4.732 -17.619 1.00 90.19 95 ALA A CA 1
ATOM 740 C C . ALA A 1 95 ? 1.821 -3.548 -17.986 1.00 90.19 95 ALA A C 1
ATOM 742 O O . ALA A 1 95 ? 1.808 -3.119 -19.140 1.00 90.19 95 ALA A O 1
ATOM 743 N N . GLU A 1 96 ? 1.105 -2.970 -17.016 1.00 90.12 96 GLU A N 1
ATOM 744 C CA . GLU A 1 96 ? 0.262 -1.790 -17.245 1.00 90.12 96 GLU A CA 1
ATOM 745 C C . GLU A 1 96 ? 1.091 -0.545 -17.585 1.00 90.12 96 GLU A C 1
ATOM 747 O O . GLU A 1 96 ? 0.728 0.201 -18.495 1.00 90.12 96 GLU A O 1
ATOM 752 N N . GLN A 1 97 ? 2.238 -0.348 -16.928 1.00 86.94 97 GLN A N 1
ATOM 753 C CA . GLN A 1 97 ? 3.184 0.720 -17.263 1.00 86.94 97 GLN A CA 1
ATOM 754 C C . GLN A 1 97 ? 3.732 0.578 -18.685 1.00 86.94 97 GLN A C 1
ATOM 756 O O . GLN A 1 97 ? 3.835 1.574 -19.400 1.00 86.94 97 GLN A O 1
ATOM 761 N N . GLN A 1 98 ? 4.064 -0.643 -19.115 1.00 86.62 98 GLN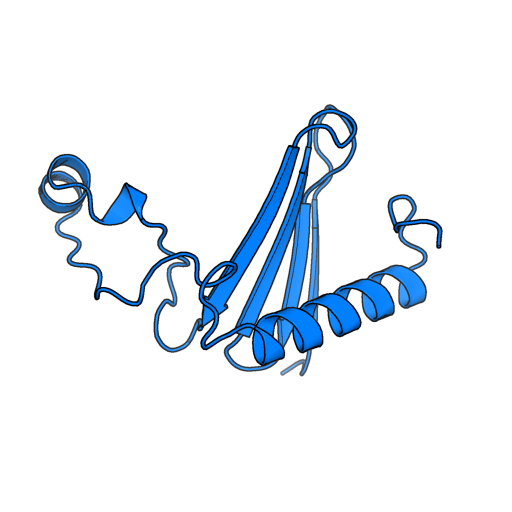 A N 1
ATOM 762 C CA . GLN A 1 98 ? 4.491 -0.913 -20.487 1.00 86.62 98 GLN A CA 1
ATOM 763 C C . GLN A 1 98 ? 3.354 -0.656 -21.483 1.00 86.62 98 GLN A C 1
ATOM 765 O O . GLN A 1 98 ? 3.568 0.011 -22.489 1.00 86.62 98 GLN A O 1
ATOM 770 N N . ARG A 1 99 ? 2.143 -1.146 -21.196 1.00 87.19 99 ARG A N 1
ATOM 771 C CA . ARG A 1 99 ? 0.959 -0.985 -22.056 1.00 8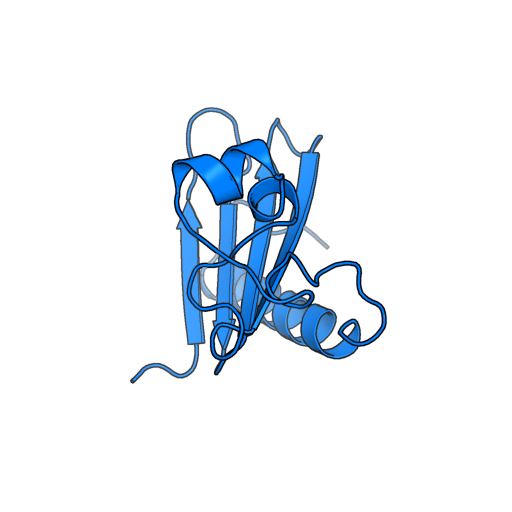7.19 99 ARG A CA 1
ATOM 772 C C . ARG A 1 99 ? 0.563 0.481 -22.252 1.00 87.19 99 ARG A C 1
ATOM 774 O O . ARG A 1 99 ? -0.014 0.819 -23.280 1.00 87.19 99 ARG A O 1
ATOM 781 N N . LEU A 1 100 ? 0.809 1.323 -21.249 1.00 84.88 100 LEU A N 1
ATOM 782 C CA . LEU A 1 100 ? 0.455 2.745 -21.243 1.00 84.88 100 LEU A CA 1
ATOM 783 C C . LEU A 1 100 ? 1.620 3.668 -21.622 1.00 84.88 100 LEU A C 1
ATOM 785 O O . LEU A 1 100 ? 1.481 4.882 -21.482 1.00 84.88 100 LEU A O 1
ATOM 789 N N . ASP A 1 101 ? 2.749 3.110 -22.069 1.00 81.62 101 ASP A N 1
ATOM 790 C CA . ASP A 1 101 ? 3.965 3.857 -22.400 1.00 81.62 101 ASP A CA 1
ATOM 791 C C . ASP A 1 101 ? 4.400 4.820 -21.281 1.00 81.62 101 ASP A C 1
ATOM 793 O O . ASP A 1 101 ? 4.814 5.955 -21.532 1.00 8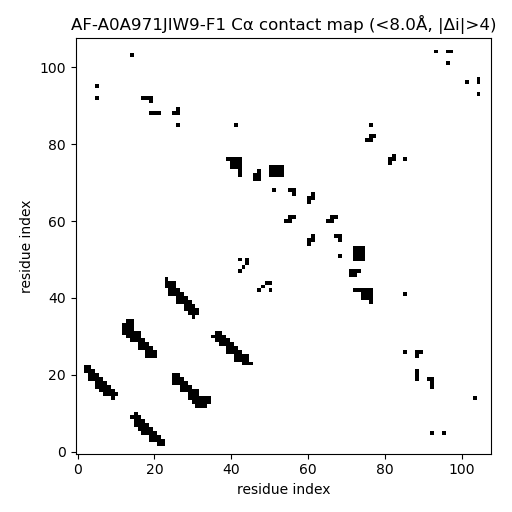1.62 101 ASP A O 1
ATOM 797 N N . ASP A 1 102 ? 4.321 4.373 -20.020 1.00 78.69 102 ASP A N 1
ATOM 798 C CA . ASP A 1 102 ? 4.630 5.227 -18.875 1.00 78.69 102 ASP A CA 1
ATOM 799 C C . ASP A 1 102 ? 6.075 5.761 -18.979 1.00 78.69 102 ASP A C 1
ATOM 801 O O . ASP A 1 102 ? 7.025 4.966 -19.084 1.00 78.69 102 ASP A O 1
ATOM 805 N N . PRO A 1 103 ? 6.279 7.095 -18.951 1.00 74.38 103 PRO A N 1
ATOM 806 C CA . PRO A 1 103 ? 7.594 7.707 -19.133 1.00 74.38 103 PRO A CA 1
ATOM 807 C C . PRO A 1 103 ? 8.556 7.429 -17.971 1.00 74.38 103 PRO A C 1
ATOM 809 O O . PRO A 1 103 ? 9.762 7.629 -18.118 1.00 74.38 103 PRO A O 1
ATOM 812 N N . 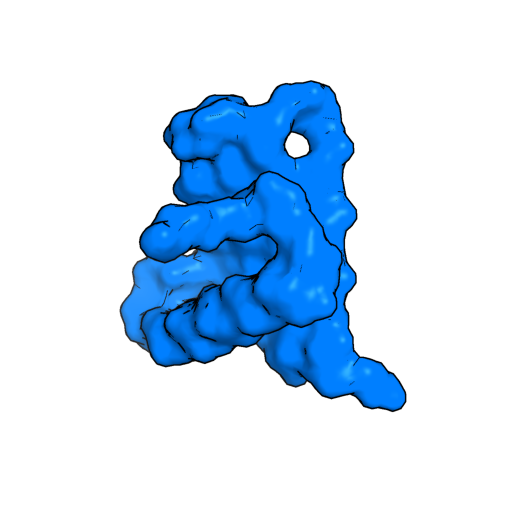HIS A 1 104 ? 8.039 6.973 -16.826 1.00 71.12 104 HIS A N 1
ATOM 813 C CA . HIS A 1 104 ? 8.802 6.661 -15.619 1.00 71.12 104 HIS A CA 1
ATOM 814 C C . HIS A 1 104 ? 8.914 5.157 -15.352 1.00 71.12 104 HIS A C 1
ATOM 816 O O . HIS A 1 104 ? 9.269 4.760 -14.244 1.00 71.12 104 HIS A O 1
ATOM 822 N N . ARG A 1 105 ? 8.628 4.304 -16.345 1.00 67.50 105 ARG A N 1
ATOM 823 C CA . ARG A 1 105 ? 8.851 2.861 -16.197 1.00 67.50 105 ARG A CA 1
ATOM 824 C C . ARG A 1 105 ? 10.334 2.561 -15.910 1.00 67.50 105 ARG A C 1
ATOM 826 O O . ARG A 1 105 ? 11.204 3.207 -16.510 1.00 67.50 105 ARG A O 1
ATOM 833 N N . PRO A 1 106 ? 10.649 1.566 -15.064 1.00 57.75 106 PRO A N 1
ATOM 834 C CA . PRO A 1 106 ? 12.013 1.064 -14.944 1.00 57.75 106 PRO A CA 1
ATOM 835 C C . PRO A 1 106 ? 12.514 0.612 -16.324 1.00 57.75 106 PRO A C 1
ATOM 837 O O . PRO A 1 106 ? 11.826 -0.136 -17.020 1.00 57.75 106 PRO A O 1
ATOM 840 N N . ARG A 1 107 ? 13.690 1.083 -16.751 1.00 54.31 107 ARG A N 1
ATOM 841 C CA . ARG A 1 107 ? 14.378 0.507 -17.914 1.00 54.31 107 ARG A CA 1
ATOM 842 C C . ARG A 1 107 ? 15.097 -0.749 -17.426 1.00 54.31 107 ARG A C 1
ATOM 844 O O . ARG A 1 107 ? 15.970 -0.631 -16.569 1.00 54.31 107 ARG A O 1
ATOM 851 N N . GLY A 1 108 ? 14.646 -1.910 -17.896 1.00 49.84 108 GLY A N 1
ATOM 852 C CA . GLY A 1 108 ? 15.373 -3.174 -17.755 1.00 49.84 108 GLY A CA 1
ATOM 853 C C . GLY A 1 108 ? 16.615 -3.211 -18.631 1.00 49.84 108 GLY A C 1
ATOM 854 O O . GLY A 1 108 ? 16.677 -2.408 -19.593 1.00 49.84 108 GLY A O 1
#

Sequence (108 aa):
MREVLYGAYCGGTKPGMRCVKRGDWKLIQYDVLEGSVRRTQLFNLRENPLELLEEHHAEAVTALTGSRPAPHQRNLADDPAHAETRASLEALLAAEQQRLDDPHRPRG

Radius of gyration: 15.09 Å; Cα contacts (8 Å, |Δi|>4): 164; chains: 1; bounding box: 33×33×43 Å

Mean predicted aligned error: 6.41 Å